Protein AF-A0A2M6WMX2-F1 (afdb_monomer)

Solvent-accessible surface area (backbone atoms only — not comparable to full-atom values): 5386 Å² total; per-residue (Å²): 118,48,81,78,44,76,47,78,50,71,60,96,76,44,18,34,14,37,36,39,28,39,45,95,95,38,80,43,76,38,71,23,63,24,84,39,68,68,49,1,41,52,42,17,52,50,52,48,51,49,54,58,48,53,53,54,51,51,50,53,54,51,52,53,52,50,52,53,52,51,52,54,51,51,50,56,49,49,54,54,49,32,59,75,68,70,48,77,83,74,72,77,78,83,79,129

Radius of gyration: 26.16 Å; Cα contacts (8 Å, |Δi|>4): 116; chains: 1; bounding box: 48×19×77 Å

Sequence (96 aa):
MTVNTVVITGANGQREASIKASHDDREINCTAGGGNDLSALQAAIKVALSQATEDQNAIQVSCRALDQMLKKRAEEIHDRILDKAGIQSDQTPNLA

Organism: NCBI:txid1974568

Nearest PDB structures (foldseek):
  6cib-assembly6_F  TM=8.504E-01  e=8.014E-02  Methanopyrus kandleri AV19
  6cib-assembly2_B  TM=8.627E-01  e=9.665E-02  Methanopyrus kandleri AV19
  6ci7-assembly4_D  TM=8.327E-01  e=8.530E-02  Methanopyrus kandleri AV19
  6ci7-assembly3_C  TM=8.263E-01  e=1.406E-01  Methanopyrus kandleri AV19
  4wpy-assembly1_A-2  TM=3.819E-01  e=3.560E-02  Mycobacterium tuberculosis H37Rv

pLDDT: mean 85.91, std 11.88, range [39.72, 96.5]

Mean predicted aligned error: 10.37 Å

Structure (mmCIF, N/CA/C/O backbone):
data_AF-A0A2M6WMX2-F1
#
_entry.id   AF-A0A2M6WMX2-F1
#
loop_
_atom_site.group_PDB
_atom_site.id
_atom_site.type_symbol
_atom_site.label_atom_id
_atom_site.label_alt_id
_atom_site.label_comp_id
_atom_site.label_asym_id
_atom_site.label_entity_id
_atom_site.label_seq_id
_atom_site.pdbx_PDB_ins_code
_atom_site.Cartn_x
_atom_site.Cartn_y
_atom_site.Cartn_z
_atom_site.occupancy
_atom_site.B_iso_or_equiv
_atom_site.auth_seq_id
_atom_site.auth_comp_id
_atom_site.auth_asym_id
_atom_site.auth_atom_id
_atom_site.pdbx_PDB_model_num
ATOM 1 N N . MET A 1 1 ? 1.767 -8.643 -2.717 1.00 81.56 1 MET A N 1
ATOM 2 C CA . MET A 1 1 ? 1.789 -7.800 -3.936 1.00 81.56 1 MET A CA 1
ATOM 3 C C . MET A 1 1 ? 2.053 -8.679 -5.145 1.00 81.56 1 MET A C 1
ATOM 5 O O . MET A 1 1 ? 3.005 -9.450 -5.098 1.00 81.56 1 MET A O 1
ATOM 9 N N . THR A 1 2 ? 1.274 -8.531 -6.212 1.00 84.62 2 THR A N 1
ATOM 10 C CA . THR A 1 2 ? 1.528 -9.171 -7.512 1.00 84.62 2 THR A CA 1
ATOM 11 C C . THR A 1 2 ? 1.795 -8.088 -8.549 1.00 84.62 2 THR A C 1
ATOM 13 O O . THR A 1 2 ? 1.032 -7.133 -8.652 1.00 84.62 2 THR A O 1
ATOM 16 N N . VAL A 1 3 ? 2.883 -8.207 -9.311 1.00 86.25 3 VAL A N 1
ATOM 17 C CA . VAL A 1 3 ? 3.174 -7.297 -10.428 1.00 86.25 3 VAL A CA 1
ATOM 18 C C . VAL A 1 3 ? 2.530 -7.865 -11.687 1.00 86.25 3 VAL A C 1
ATOM 20 O O . VAL A 1 3 ? 2.917 -8.937 -12.142 1.00 86.25 3 VAL A O 1
ATOM 23 N N . ASN A 1 4 ? 1.545 -7.157 -12.237 1.00 88.94 4 ASN A N 1
ATOM 24 C CA . ASN A 1 4 ? 0.740 -7.638 -13.363 1.00 88.94 4 ASN A CA 1
ATOM 25 C C . ASN A 1 4 ? 1.327 -7.201 -14.704 1.00 88.94 4 ASN A C 1
ATOM 27 O O . ASN A 1 4 ? 1.286 -7.934 -15.689 1.00 88.94 4 ASN A O 1
ATOM 31 N N . THR A 1 5 ? 1.864 -5.986 -14.766 1.00 89.75 5 THR A N 1
ATOM 32 C CA . THR A 1 5 ? 2.470 -5.458 -15.987 1.00 89.75 5 THR A CA 1
ATOM 33 C C . THR A 1 5 ? 3.654 -4.582 -15.637 1.00 89.75 5 THR A C 1
ATOM 35 O O . THR A 1 5 ? 3.595 -3.783 -14.703 1.00 89.75 5 THR A O 1
ATOM 38 N N . VAL A 1 6 ? 4.713 -4.727 -16.426 1.00 88.81 6 VAL A N 1
ATOM 39 C CA . VAL A 1 6 ? 5.870 -3.840 -16.433 1.00 88.81 6 VAL A CA 1
ATOM 40 C C . VAL A 1 6 ? 6.079 -3.389 -17.868 1.00 88.81 6 VAL A C 1
ATOM 42 O O . VAL A 1 6 ? 6.240 -4.218 -18.762 1.00 88.81 6 VAL A O 1
ATOM 45 N N . VAL A 1 7 ? 6.083 -2.082 -18.084 1.00 91.56 7 VAL A N 1
ATOM 46 C CA . VAL A 1 7 ? 6.457 -1.469 -19.356 1.00 91.56 7 VAL A CA 1
ATOM 47 C C . VAL A 1 7 ? 7.730 -0.684 -19.112 1.00 91.56 7 VAL A C 1
ATOM 49 O O . VAL A 1 7 ? 7.760 0.156 -18.220 1.00 91.56 7 VAL A O 1
ATOM 52 N N . ILE A 1 8 ? 8.775 -0.957 -19.888 1.00 89.31 8 ILE A N 1
ATOM 53 C CA . ILE A 1 8 ? 10.001 -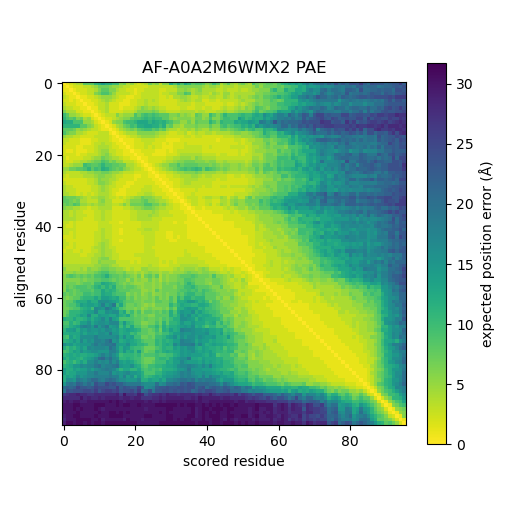0.164 -19.853 1.00 89.31 8 ILE A CA 1
ATOM 54 C C . ILE A 1 8 ? 10.088 0.630 -21.148 1.00 89.31 8 ILE A C 1
ATOM 56 O O . ILE A 1 8 ? 10.138 0.058 -22.237 1.00 89.31 8 ILE A O 1
ATOM 60 N N . THR A 1 9 ? 10.093 1.949 -21.022 1.00 90.56 9 THR A N 1
ATOM 61 C CA . THR A 1 9 ? 10.251 2.892 -22.125 1.00 90.56 9 THR A CA 1
ATOM 62 C C . THR A 1 9 ? 11.584 3.605 -22.004 1.00 90.56 9 THR A C 1
ATOM 64 O O . THR A 1 9 ? 12.137 3.765 -20.919 1.00 90.56 9 THR A O 1
ATOM 67 N N . GLY A 1 10 ? 12.139 4.041 -23.130 1.00 85.88 10 GLY A N 1
ATOM 68 C CA . GLY A 1 10 ? 13.367 4.817 -23.098 1.00 85.88 10 GLY A CA 1
ATOM 69 C C . GLY A 1 10 ? 13.536 5.693 -24.322 1.00 85.88 10 GLY A C 1
ATOM 70 O O . GLY A 1 10 ? 13.313 5.249 -25.446 1.00 85.88 10 GLY A O 1
ATOM 71 N N . ALA A 1 11 ? 13.966 6.929 -24.086 1.00 79.75 11 ALA A N 1
ATOM 72 C CA . ALA A 1 11 ? 14.334 7.896 -25.109 1.00 79.75 11 ALA A CA 1
ATOM 73 C C . ALA A 1 11 ? 15.572 8.672 -24.640 1.00 79.75 11 ALA A C 1
ATOM 75 O O . ALA A 1 11 ? 15.712 8.977 -23.457 1.00 79.75 11 ALA A O 1
ATOM 76 N N . ASN A 1 12 ? 16.485 8.984 -25.563 1.00 78.12 12 ASN A N 1
ATOM 77 C CA . ASN A 1 12 ? 17.657 9.835 -25.307 1.00 78.12 12 ASN A CA 1
ATOM 78 C C . ASN A 1 12 ? 18.521 9.412 -24.096 1.00 78.12 12 ASN A C 1
ATOM 80 O O . ASN A 1 12 ? 19.043 10.256 -23.373 1.00 78.12 12 ASN A O 1
ATOM 84 N N . GLY A 1 13 ? 18.665 8.104 -23.853 1.00 75.50 13 GLY A N 1
ATOM 85 C CA . GLY A 1 13 ? 19.484 7.573 -22.754 1.00 75.50 13 GLY A CA 1
ATOM 86 C C . GLY A 1 13 ? 18.821 7.589 -21.371 1.00 75.50 13 GLY A C 1
ATOM 87 O O . GLY A 1 13 ? 19.435 7.133 -20.413 1.00 75.50 13 GLY A O 1
ATOM 88 N N . GLN A 1 14 ? 17.574 8.052 -21.259 1.00 81.69 14 GLN A N 1
ATOM 89 C CA . GLN A 1 14 ? 16.751 7.879 -20.062 1.00 81.69 14 GLN A CA 1
ATOM 90 C C . GLN A 1 14 ? 15.904 6.616 -20.204 1.00 81.69 14 GLN A C 1
ATOM 92 O O . GLN A 1 14 ? 15.359 6.354 -21.282 1.00 81.69 14 GLN A O 1
ATOM 97 N N . ARG A 1 15 ? 15.808 5.824 -19.133 1.00 91.00 15 ARG A N 1
ATOM 98 C CA . ARG A 1 15 ? 14.927 4.653 -19.060 1.00 91.00 15 ARG A CA 1
ATOM 99 C C . ARG A 1 15 ? 13.886 4.893 -17.986 1.00 91.00 15 ARG A C 1
ATOM 101 O O . ARG A 1 15 ? 14.213 5.362 -16.904 1.00 91.00 15 ARG A O 1
ATOM 108 N N . GLU A 1 16 ? 12.648 4.553 -18.281 1.00 92.69 16 GLU A N 1
ATOM 109 C CA . GLU A 1 16 ? 11.518 4.658 -17.372 1.00 92.69 16 GLU A CA 1
ATOM 110 C C . GLU A 1 16 ? 10.820 3.310 -17.311 1.00 92.69 16 GLU A C 1
ATOM 112 O O . GLU A 1 16 ? 10.619 2.665 -18.336 1.00 92.69 16 GLU A O 1
ATOM 117 N N . ALA A 1 17 ? 10.458 2.878 -16.110 1.00 94.38 17 ALA A N 1
ATOM 118 C CA . ALA A 1 17 ? 9.645 1.696 -15.903 1.00 94.38 17 ALA A CA 1
ATOM 119 C C . ALA A 1 17 ? 8.300 2.114 -15.315 1.00 94.38 17 ALA A C 1
ATOM 121 O O . ALA A 1 1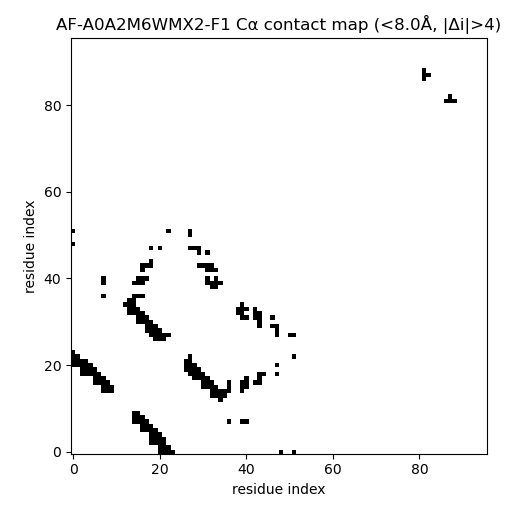7 ? 8.250 2.750 -14.262 1.00 94.38 17 ALA A O 1
ATOM 122 N N . SER A 1 18 ? 7.221 1.721 -15.980 1.00 93.81 18 SER A N 1
ATOM 123 C CA . SER A 1 18 ? 5.850 1.824 -15.496 1.00 93.81 18 SER A CA 1
ATOM 124 C C . SER A 1 18 ? 5.375 0.453 -15.040 1.00 93.81 18 SER A C 1
ATOM 126 O O . SER A 1 18 ? 5.442 -0.521 -15.790 1.00 93.81 18 SER A O 1
ATOM 128 N N . ILE A 1 19 ? 4.889 0.374 -13.807 1.00 93.56 19 ILE A N 1
ATOM 129 C CA . ILE A 1 19 ? 4.409 -0.858 -13.191 1.00 93.56 19 ILE A CA 1
ATOM 130 C C . ILE A 1 19 ? 2.938 -0.708 -12.853 1.00 93.56 19 ILE A C 1
ATOM 132 O O . ILE A 1 19 ? 2.533 0.273 -12.228 1.00 93.56 19 ILE A O 1
ATOM 136 N N . LYS A 1 20 ? 2.173 -1.735 -13.219 1.00 93.62 20 LYS A N 1
ATOM 137 C CA . LYS A 1 20 ? 0.833 -1.986 -12.706 1.00 93.62 20 LYS A CA 1
ATOM 138 C C . LYS A 1 20 ? 0.886 -3.216 -11.807 1.00 93.6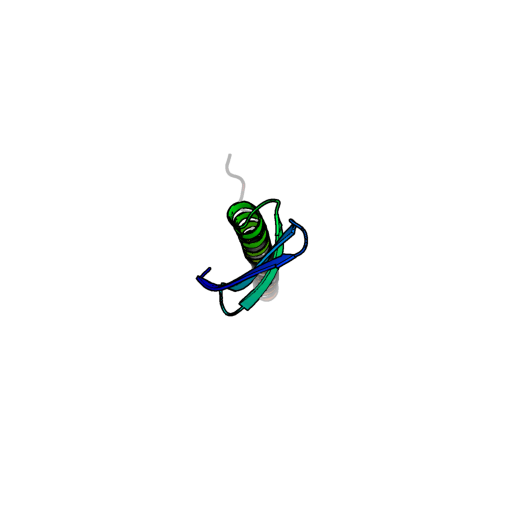2 20 LYS A C 1
ATOM 140 O O . LYS A 1 20 ? 1.135 -4.328 -12.279 1.00 93.62 20 LYS A O 1
ATOM 145 N N . ALA A 1 21 ? 0.680 -3.016 -10.514 1.00 91.38 21 ALA A N 1
ATOM 146 C CA . ALA A 1 21 ? 0.680 -4.061 -9.497 1.00 91.38 21 ALA A CA 1
ATOM 147 C C . ALA A 1 21 ? -0.661 -4.090 -8.756 1.00 91.38 21 ALA A C 1
ATOM 149 O O . ALA A 1 21 ? -1.412 -3.119 -8.783 1.00 91.38 21 ALA A O 1
ATOM 150 N N . SER A 1 22 ? -0.967 -5.201 -8.097 1.00 89.81 22 SER A N 1
ATOM 151 C CA . SER A 1 22 ? -2.104 -5.317 -7.187 1.00 89.81 22 SER A CA 1
ATOM 152 C C . SER A 1 22 ? -1.662 -5.763 -5.792 1.00 89.81 22 SER A C 1
ATOM 154 O O . SER A 1 22 ? -0.753 -6.589 -5.626 1.00 89.81 22 SER A O 1
ATOM 156 N N . HIS A 1 23 ? -2.293 -5.188 -4.772 1.00 86.44 23 HIS A N 1
ATOM 157 C CA . HIS A 1 23 ? -2.086 -5.509 -3.363 1.00 86.44 23 HIS A CA 1
ATOM 158 C C . HIS A 1 23 ? -3.417 -5.359 -2.622 1.00 86.44 23 HIS A C 1
ATOM 160 O O . HIS A 1 23 ? -3.978 -4.272 -2.658 1.00 86.44 23 HIS A O 1
ATOM 166 N N . ASP A 1 24 ? -3.912 -6.425 -1.985 1.00 81.00 24 ASP A N 1
ATOM 167 C CA . ASP A 1 24 ? -5.144 -6.430 -1.173 1.00 81.00 24 ASP A CA 1
ATOM 168 C C . ASP A 1 24 ? -6.313 -5.655 -1.820 1.00 81.00 24 ASP A C 1
ATOM 170 O O . ASP A 1 24 ? -6.789 -4.655 -1.292 1.00 81.00 24 ASP A O 1
ATOM 174 N N . ASP A 1 25 ? -6.716 -6.086 -3.023 1.00 80.00 25 ASP A N 1
ATOM 175 C CA . ASP A 1 25 ? -7.781 -5.495 -3.859 1.00 80.00 25 ASP A CA 1
ATOM 176 C C . ASP A 1 25 ? -7.544 -4.060 -4.371 1.00 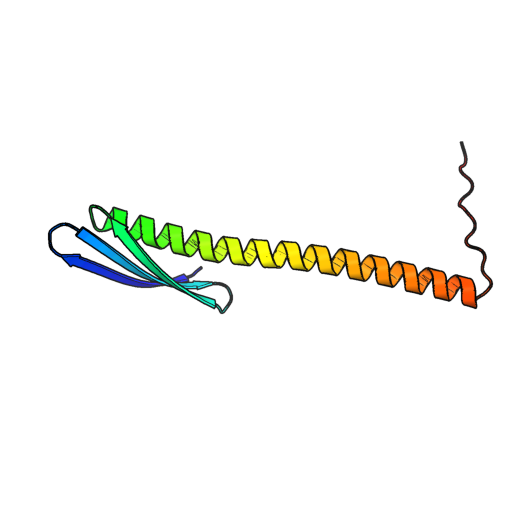80.00 25 ASP A C 1
ATOM 178 O O . ASP A 1 25 ? -8.386 -3.497 -5.074 1.00 80.00 25 ASP A O 1
ATOM 182 N N . ARG A 1 26 ? -6.370 -3.476 -4.111 1.00 82.25 26 ARG A N 1
ATOM 183 C CA . ARG A 1 26 ? -5.961 -2.178 -4.656 1.00 82.25 26 ARG A CA 1
ATOM 184 C C . ARG A 1 26 ? -5.034 -2.339 -5.854 1.0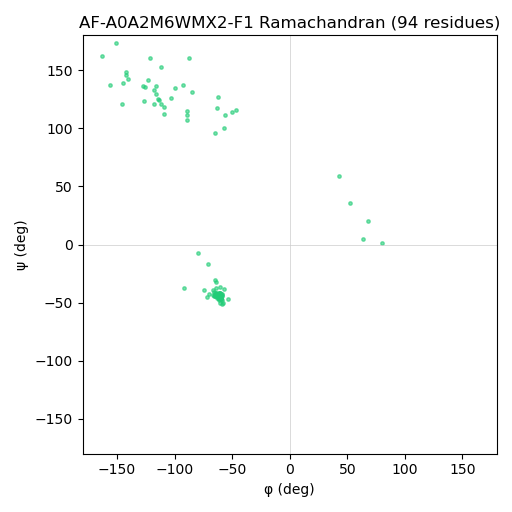0 82.25 26 ARG A C 1
ATOM 186 O O . ARG A 1 26 ? -4.066 -3.099 -5.814 1.00 82.25 26 ARG A O 1
ATOM 193 N N . GLU A 1 27 ? -5.290 -1.570 -6.911 1.00 89.62 27 GLU A N 1
ATOM 194 C CA . GLU A 1 27 ? -4.337 -1.384 -8.008 1.00 89.62 27 GLU A CA 1
ATOM 195 C C . GLU A 1 27 ? -3.335 -0.271 -7.671 1.00 89.62 27 GLU A C 1
ATOM 197 O O . GLU A 1 27 ? -3.706 0.835 -7.274 1.00 89.62 27 GLU A O 1
ATOM 202 N N . ILE A 1 28 ? -2.054 -0.565 -7.869 1.00 89.56 28 ILE A N 1
ATOM 203 C CA . ILE A 1 28 ? -0.931 0.354 -7.709 1.00 89.56 28 ILE A CA 1
ATOM 204 C C . ILE A 1 28 ? -0.355 0.607 -9.098 1.00 89.56 28 ILE A C 1
ATOM 206 O O . ILE A 1 28 ? 0.080 -0.324 -9.777 1.00 89.56 28 ILE A O 1
ATOM 210 N N . ASN A 1 29 ? -0.347 1.872 -9.510 1.00 92.88 29 ASN A N 1
ATOM 211 C CA . ASN A 1 29 ? 0.259 2.315 -10.760 1.00 92.88 29 ASN A CA 1
ATOM 212 C C . ASN A 1 29 ? 1.390 3.283 -10.426 1.00 92.88 29 ASN A C 1
ATOM 214 O O . ASN A 1 29 ? 1.153 4.317 -9.801 1.00 92.88 29 ASN A O 1
ATOM 218 N N . CYS A 1 30 ? 2.612 2.969 -10.839 1.00 90.50 30 CYS A N 1
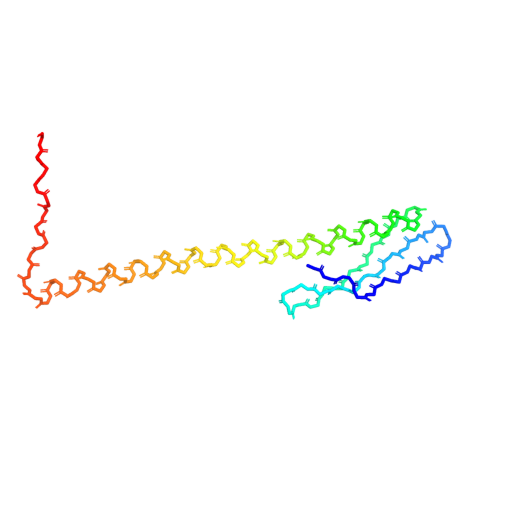ATOM 219 C CA . CYS A 1 30 ? 3.753 3.843 -10.597 1.00 90.50 30 CYS A CA 1
ATOM 220 C C . CYS A 1 30 ? 4.714 3.849 -11.781 1.00 90.50 30 CYS A C 1
ATOM 222 O O . CYS A 1 30 ? 4.900 2.829 -12.443 1.00 90.50 30 CYS A O 1
ATOM 224 N N . THR A 1 31 ? 5.370 4.986 -11.990 1.00 92.19 31 THR A N 1
ATOM 225 C CA . THR A 1 31 ? 6.422 5.153 -12.994 1.00 92.19 31 THR A CA 1
ATOM 226 C C . THR A 1 31 ? 7.666 5.704 -12.316 1.00 92.19 31 THR A C 1
ATOM 228 O O . THR A 1 31 ? 7.562 6.622 -11.503 1.00 92.19 31 THR A O 1
ATOM 231 N N . ALA A 1 32 ? 8.834 5.155 -12.638 1.00 91.94 32 ALA A N 1
ATOM 232 C CA . ALA A 1 32 ? 10.107 5.676 -12.155 1.00 91.94 32 ALA A CA 1
ATOM 233 C C . ALA A 1 32 ? 11.199 5.591 -13.224 1.00 91.94 32 ALA A C 1
ATOM 235 O O . ALA A 1 32 ? 11.245 4.646 -14.012 1.00 91.94 32 ALA A O 1
ATOM 236 N N . GLY A 1 33 ? 12.087 6.585 -13.216 1.00 91.25 33 GLY A N 1
ATOM 237 C CA . GLY A 1 33 ? 13.245 6.660 -14.100 1.00 91.25 33 GLY A CA 1
ATOM 238 C C . GLY A 1 33 ? 14.483 5.951 -13.543 1.00 91.25 33 GLY A C 1
ATOM 239 O O . GLY A 1 33 ? 14.610 5.729 -12.338 1.00 91.25 33 GLY A O 1
ATOM 240 N N . GLY A 1 34 ? 15.425 5.638 -14.426 1.00 87.44 34 GLY A N 1
ATOM 241 C CA . GLY A 1 34 ? 16.729 5.074 -14.102 1.00 87.44 34 GLY A CA 1
ATOM 242 C C . GLY A 1 34 ? 17.726 5.215 -15.255 1.00 87.44 34 GLY A C 1
ATOM 243 O O . GLY A 1 34 ? 17.355 5.429 -16.408 1.00 87.44 34 GLY A O 1
ATOM 244 N N . GLY A 1 35 ? 19.018 5.080 -14.942 1.00 87.88 35 GLY A N 1
ATOM 245 C CA . GLY A 1 35 ? 20.095 5.149 -15.941 1.00 87.88 35 GLY A CA 1
ATOM 246 C C . GLY A 1 35 ? 20.146 3.939 -16.884 1.00 87.88 35 GLY A C 1
ATOM 247 O O . GLY A 1 35 ? 20.778 3.988 -17.933 1.00 87.88 35 GLY A O 1
ATOM 248 N N . ASN A 1 36 ? 19.483 2.843 -16.516 1.00 89.56 36 ASN A N 1
ATOM 249 C CA . ASN A 1 36 ? 19.260 1.657 -17.340 1.00 89.56 36 ASN A CA 1
ATOM 250 C C . ASN A 1 36 ? 17.948 0.954 -16.936 1.00 89.56 36 ASN A C 1
ATOM 252 O O . ASN A 1 36 ? 17.339 1.302 -15.921 1.00 89.56 36 ASN A O 1
ATOM 256 N N . ASP A 1 37 ? 17.552 -0.069 -17.694 1.00 90.50 37 ASP A N 1
ATOM 257 C CA . ASP A 1 37 ? 16.312 -0.833 -17.474 1.00 90.50 37 ASP A CA 1
ATOM 258 C C . ASP A 1 37 ? 16.179 -1.391 -16.067 1.00 90.50 37 ASP A C 1
ATOM 260 O O . ASP A 1 37 ? 15.135 -1.248 -15.434 1.00 90.50 37 ASP A O 1
ATOM 264 N N . LEU A 1 38 ? 17.251 -2.002 -15.563 1.00 91.19 38 LEU A N 1
ATOM 265 C CA . LEU A 1 38 ? 17.246 -2.625 -14.249 1.00 91.19 38 LEU A CA 1
ATOM 266 C C . LEU A 1 38 ? 17.048 -1.578 -13.152 1.00 91.19 38 LEU A C 1
ATOM 268 O O . LEU A 1 38 ? 16.242 -1.782 -12.249 1.00 91.19 38 LEU A O 1
ATOM 272 N N . SER A 1 39 ? 17.744 -0.446 -13.248 1.00 93.19 39 SER A N 1
ATOM 273 C CA . SER A 1 39 ? 17.627 0.641 -12.276 1.00 93.19 39 SER A CA 1
ATOM 274 C C . SER A 1 39 ? 16.249 1.307 -12.308 1.00 93.19 39 SER A C 1
ATOM 276 O O . SER A 1 39 ? 15.694 1.586 -11.248 1.00 93.19 39 SER A O 1
ATOM 278 N N . ALA A 1 40 ? 15.664 1.499 -13.496 1.00 92.50 40 ALA A N 1
ATOM 279 C CA . ALA A 1 40 ? 14.323 2.056 -13.647 1.00 92.50 40 ALA A CA 1
ATOM 280 C C . ALA A 1 40 ? 13.274 1.100 -13.062 1.00 92.50 40 ALA A C 1
ATOM 282 O O . ALA A 1 40 ? 12.417 1.505 -12.277 1.00 92.50 40 ALA A O 1
ATOM 283 N N . LEU A 1 41 ? 13.401 -0.197 -13.362 1.00 91.94 41 LEU A N 1
ATOM 284 C CA . LEU A 1 41 ? 12.539 -1.239 -12.814 1.00 91.94 41 LEU A CA 1
ATOM 285 C C . LEU A 1 41 ? 12.642 -1.323 -11.288 1.00 91.94 41 LEU A C 1
ATOM 287 O O . LEU A 1 41 ? 11.622 -1.343 -10.603 1.00 91.94 41 LEU A O 1
ATOM 291 N N . GLN A 1 42 ? 13.857 -1.338 -10.739 1.00 93.31 42 GLN A N 1
ATOM 292 C CA . GLN A 1 42 ? 14.077 -1.354 -9.292 1.00 93.31 42 GLN A CA 1
ATOM 293 C C . GLN A 1 42 ? 13.481 -0.119 -8.613 1.00 93.31 42 GLN A C 1
ATOM 295 O O . GLN A 1 42 ? 12.850 -0.248 -7.563 1.00 93.31 42 GLN A O 1
ATOM 300 N N . ALA A 1 43 ? 13.643 1.065 -9.211 1.00 92.94 43 ALA A N 1
ATOM 301 C CA . ALA A 1 43 ? 13.056 2.295 -8.696 1.00 92.94 43 ALA A CA 1
ATOM 302 C C . ALA A 1 43 ? 11.522 2.218 -8.680 1.00 92.94 43 ALA A C 1
ATOM 304 O O . ALA A 1 43 ? 10.906 2.529 -7.661 1.00 92.94 43 ALA A O 1
ATOM 305 N N . ALA A 1 44 ? 10.908 1.727 -9.758 1.00 92.88 44 ALA A N 1
ATOM 306 C CA . ALA A 1 44 ? 9.457 1.602 -9.851 1.00 92.88 44 ALA A CA 1
ATOM 307 C C . ALA A 1 44 ? 8.910 0.560 -8.860 1.00 92.88 44 ALA A C 1
ATOM 309 O O . ALA A 1 44 ? 7.949 0.842 -8.146 1.00 92.88 44 ALA A O 1
ATOM 310 N N . ILE A 1 45 ? 9.562 -0.603 -8.722 1.00 91.75 45 ILE A N 1
ATOM 311 C CA . ILE A 1 45 ? 9.185 -1.621 -7.723 1.00 91.75 45 ILE A CA 1
ATOM 312 C C . ILE A 1 45 ? 9.277 -1.043 -6.309 1.00 91.75 45 ILE A C 1
ATOM 314 O O . ILE A 1 45 ? 8.387 -1.272 -5.492 1.00 91.75 45 ILE A O 1
ATOM 318 N N . LYS A 1 46 ? 10.331 -0.276 -6.012 1.00 92.50 46 LYS A N 1
ATOM 319 C CA . LYS A 1 46 ? 10.507 0.348 -4.699 1.00 92.50 46 LYS A CA 1
ATOM 320 C C . LYS A 1 46 ? 9.374 1.325 -4.384 1.00 92.50 46 LYS A C 1
ATOM 322 O O . LYS A 1 46 ? 8.854 1.291 -3.275 1.00 92.50 46 LYS A O 1
ATOM 327 N N . VAL A 1 47 ? 8.960 2.146 -5.352 1.00 91.81 47 VAL A N 1
ATOM 328 C CA . VAL A 1 47 ? 7.813 3.055 -5.191 1.00 91.81 47 VAL A CA 1
ATOM 329 C C . VAL A 1 47 ? 6.520 2.272 -4.954 1.00 91.81 47 VAL A C 1
ATOM 331 O O . VAL A 1 47 ? 5.790 2.593 -4.017 1.00 91.81 47 VAL A O 1
ATOM 334 N N . ALA A 1 48 ? 6.259 1.221 -5.740 1.00 90.31 48 ALA A N 1
ATOM 335 C CA . ALA A 1 48 ? 5.073 0.380 -5.562 1.00 90.31 48 ALA A CA 1
ATOM 336 C C . ALA A 1 48 ? 5.017 -0.262 -4.165 1.00 90.31 48 ALA A C 1
ATOM 338 O O . ALA A 1 48 ? 3.975 -0.241 -3.512 1.00 90.31 48 ALA A O 1
ATOM 339 N N . LEU A 1 49 ? 6.146 -0.795 -3.685 1.00 89.44 49 LEU A N 1
ATOM 340 C CA . LEU A 1 49 ? 6.247 -1.400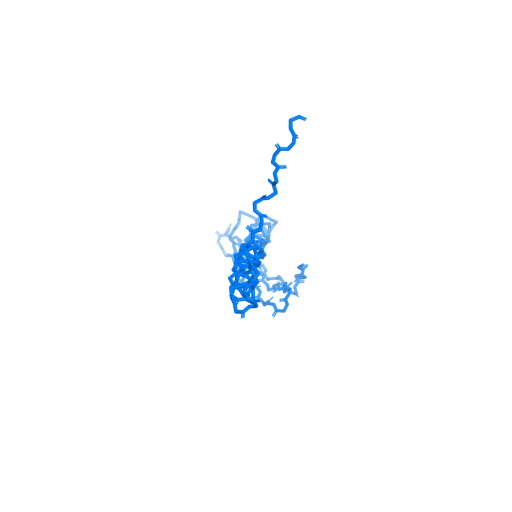 -2.356 1.00 89.44 49 LEU A CA 1
ATOM 341 C C . LEU A 1 49 ? 6.050 -0.379 -1.233 1.00 89.44 49 LEU A C 1
ATOM 343 O O . LEU A 1 49 ? 5.371 -0.686 -0.253 1.00 89.44 49 LEU A O 1
ATOM 347 N N . SER A 1 50 ? 6.613 0.826 -1.364 1.00 90.31 50 SER A N 1
ATOM 348 C CA . SER A 1 50 ? 6.406 1.894 -0.381 1.00 90.31 50 SER A CA 1
ATOM 349 C C . SER A 1 50 ? 4.927 2.256 -0.255 1.00 90.31 50 SER A C 1
ATOM 351 O O . SER A 1 50 ? 4.421 2.295 0.862 1.00 90.31 50 SER A O 1
ATOM 353 N N . GLN A 1 51 ? 4.216 2.424 -1.376 1.00 88.00 51 GLN A N 1
ATOM 354 C CA . GLN A 1 51 ? 2.779 2.725 -1.359 1.00 88.00 51 GLN A CA 1
ATOM 355 C C . GLN A 1 51 ? 1.965 1.597 -0.707 1.00 88.00 51 GLN A C 1
ATOM 357 O O . GLN A 1 51 ? 1.136 1.863 0.159 1.00 88.00 51 GLN A O 1
ATOM 362 N N . ALA A 1 52 ? 2.253 0.334 -1.042 1.00 86.00 52 ALA A N 1
ATOM 363 C CA . ALA A 1 52 ? 1.596 -0.809 -0.401 1.00 86.00 52 ALA A CA 1
ATOM 364 C C 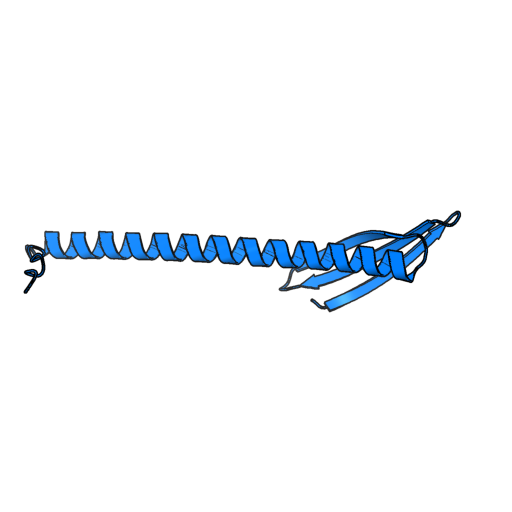. ALA A 1 52 ? 1.849 -0.864 1.122 1.00 86.00 52 ALA A C 1
ATOM 366 O O . ALA A 1 52 ? 0.967 -1.230 1.897 1.00 86.00 52 ALA A O 1
ATOM 367 N N . THR A 1 53 ? 3.052 -0.482 1.561 1.00 86.12 53 THR A N 1
ATOM 368 C CA . THR A 1 53 ? 3.435 -0.494 2.982 1.00 86.12 53 THR A CA 1
ATOM 369 C C . THR A 1 53 ? 2.788 0.653 3.761 1.00 86.12 53 THR A C 1
ATOM 371 O O . THR A 1 53 ? 2.361 0.462 4.901 1.00 86.12 53 THR A O 1
ATOM 374 N N . GLU A 1 54 ? 2.697 1.847 3.167 1.00 85.12 54 GLU A N 1
ATOM 375 C CA . GLU A 1 54 ? 2.006 2.999 3.762 1.00 85.12 54 GLU A CA 1
ATOM 376 C C . GLU A 1 54 ? 0.534 2.681 4.038 1.00 85.12 54 GLU A C 1
ATOM 378 O O . GLU A 1 54 ? 0.044 2.952 5.137 1.00 85.12 54 GLU A O 1
ATOM 383 N N . ASP A 1 55 ? -0.133 2.015 3.094 1.00 76.88 55 ASP A N 1
ATOM 384 C CA . ASP A 1 55 ? -1.518 1.573 3.252 1.00 76.88 55 ASP A CA 1
ATOM 385 C C . ASP A 1 55 ? -1.679 0.595 4.422 1.00 76.88 55 ASP A C 1
ATOM 387 O O . ASP A 1 55 ? -2.553 0.768 5.277 1.00 76.88 55 ASP A O 1
ATOM 391 N N . GLN A 1 56 ? -0.802 -0.410 4.509 1.00 81.75 56 GLN A N 1
ATOM 392 C CA . GLN A 1 56 ? -0.831 -1.386 5.597 1.00 81.75 56 GLN A CA 1
ATOM 393 C C . GLN A 1 56 ? -0.616 -0.719 6.965 1.00 81.75 56 GLN A C 1
ATOM 395 O O . GLN A 1 56 ? -1.311 -1.040 7.935 1.00 81.75 56 GLN A O 1
ATOM 400 N N . ASN A 1 57 ? 0.314 0.236 7.050 1.00 85.06 57 ASN A N 1
ATOM 401 C CA . ASN A 1 57 ? 0.569 0.989 8.276 1.00 85.06 57 ASN A CA 1
ATOM 402 C C . ASN A 1 57 ? -0.632 1.852 8.680 1.00 85.06 57 ASN A C 1
ATOM 404 O O . ASN A 1 57 ? -0.995 1.869 9.859 1.00 85.06 57 ASN A O 1
ATOM 408 N N . ALA A 1 58 ? -1.277 2.529 7.727 1.00 82.50 58 ALA A N 1
ATOM 409 C CA . ALA A 1 58 ? -2.471 3.328 7.993 1.00 82.50 58 ALA A CA 1
ATOM 410 C C . ALA A 1 58 ? -3.603 2.465 8.578 1.00 82.50 58 ALA A C 1
ATOM 412 O O . ALA A 1 58 ? -4.173 2.819 9.613 1.00 82.50 58 ALA A O 1
ATOM 413 N N . ILE A 1 59 ? -3.857 1.289 7.990 1.00 84.94 59 ILE A N 1
ATOM 414 C CA . ILE A 1 59 ? -4.859 0.333 8.488 1.00 84.94 59 ILE A CA 1
ATOM 415 C C . ILE A 1 59 ? -4.530 -0.106 9.919 1.00 84.94 59 ILE A C 1
ATOM 417 O O . ILE A 1 59 ? -5.402 -0.071 10.787 1.00 84.94 59 ILE A O 1
ATOM 421 N N . GLN A 1 60 ? -3.276 -0.470 10.206 1.00 87.12 60 GLN A N 1
ATOM 422 C CA . GLN A 1 60 ? -2.880 -0.888 11.555 1.00 87.12 60 GLN A CA 1
ATOM 423 C C . GLN A 1 60 ? -3.092 0.210 12.603 1.00 87.12 60 GLN A C 1
ATOM 425 O O . GLN A 1 60 ? -3.572 -0.076 13.705 1.00 87.12 60 GLN A O 1
ATOM 430 N N . VAL A 1 61 ? -2.754 1.461 12.276 1.00 91.00 61 VAL A N 1
ATOM 431 C CA . VAL A 1 61 ? -2.977 2.607 13.169 1.00 91.00 61 VAL A CA 1
ATOM 432 C C . VAL A 1 61 ? -4.473 2.802 13.421 1.00 91.00 61 VAL A C 1
ATOM 434 O O . VAL A 1 61 ? -4.884 2.921 14.578 1.00 91.00 61 VAL A O 1
ATOM 437 N N . SER A 1 62 ? -5.300 2.755 12.374 1.00 91.44 62 SER A N 1
ATOM 438 C CA . SER A 1 62 ? -6.756 2.865 12.499 1.00 91.44 62 SER A CA 1
ATOM 439 C C . SER A 1 62 ? -7.367 1.728 13.324 1.00 91.44 62 SER A C 1
ATOM 441 O O . SER A 1 62 ? -8.196 1.990 14.195 1.00 91.44 62 SER A O 1
ATOM 443 N N . CYS A 1 63 ? -6.937 0.478 13.125 1.00 91.94 63 CYS A N 1
ATOM 444 C CA . CYS A 1 63 ? -7.407 -0.664 13.914 1.00 91.94 63 CYS A CA 1
ATOM 445 C C . CYS A 1 63 ? -7.067 -0.517 15.403 1.00 91.94 63 CYS A C 1
ATOM 447 O O . CYS A 1 63 ? -7.913 -0.793 16.252 1.00 91.94 63 CYS A O 1
ATOM 449 N N . ARG A 1 64 ? -5.860 -0.039 15.736 1.00 93.06 64 ARG A N 1
ATOM 450 C CA . ARG A 1 64 ? -5.478 0.233 17.133 1.00 93.06 64 ARG A CA 1
ATOM 451 C C . ARG A 1 64 ? -6.331 1.335 17.757 1.00 93.06 64 ARG A C 1
ATOM 453 O O . ARG A 1 64 ? -6.745 1.196 18.905 1.00 93.06 64 ARG A O 1
ATOM 460 N N . ALA A 1 65 ? -6.614 2.404 17.013 1.00 93.06 65 ALA A N 1
ATOM 461 C CA . ALA A 1 65 ? -7.487 3.476 17.487 1.00 93.06 65 ALA A CA 1
ATOM 462 C C . ALA A 1 65 ? -8.917 2.968 17.747 1.00 93.06 65 ALA A C 1
ATOM 464 O O . ALA A 1 65 ? -9.498 3.268 18.789 1.00 93.06 65 ALA A O 1
ATOM 465 N N . LEU A 1 66 ? -9.460 2.144 16.843 1.00 95.25 66 LEU A N 1
ATOM 466 C CA . LEU A 1 66 ? -10.772 1.518 17.016 1.00 95.25 66 LEU A CA 1
ATOM 467 C C . LEU A 1 66 ? -10.819 0.601 18.245 1.00 95.25 66 LEU A C 1
ATOM 469 O O . LEU A 1 66 ? -11.770 0.692 19.016 1.00 95.25 66 LEU A O 1
ATOM 473 N N . ASP A 1 67 ? -9.795 -0.225 18.477 1.00 95.81 67 ASP A N 1
ATOM 474 C CA . ASP A 1 67 ? -9.715 -1.089 19.666 1.00 95.81 67 ASP A CA 1
ATOM 475 C C . ASP A 1 67 ? -9.731 -0.274 20.971 1.00 95.81 67 ASP A C 1
ATOM 477 O O . ASP A 1 67 ? -10.481 -0.584 21.898 1.00 95.81 67 ASP A O 1
ATOM 481 N N . GLN A 1 68 ? -8.976 0.827 21.027 1.00 94.25 68 GLN A N 1
ATOM 482 C CA . GLN A 1 68 ? -8.980 1.732 22.182 1.00 94.25 68 GLN A CA 1
ATOM 483 C C . GLN A 1 68 ? -10.351 2.383 22.405 1.00 94.25 68 GLN A C 1
ATOM 485 O O . GLN A 1 68 ? -10.825 2.459 23.539 1.00 94.25 68 GLN A O 1
ATOM 490 N N . MET A 1 69 ? -11.015 2.828 21.333 1.00 95.69 69 MET A N 1
ATOM 491 C CA . MET A 1 69 ? -12.361 3.398 21.423 1.00 95.69 69 MET A CA 1
ATOM 492 C C . MET A 1 69 ? -13.387 2.367 21.899 1.00 95.69 69 MET A C 1
ATOM 494 O O . MET A 1 69 ? -14.231 2.693 22.732 1.00 95.69 69 MET A O 1
ATOM 498 N N . LEU A 1 70 ? -13.314 1.133 21.395 1.00 96.50 70 LEU A N 1
ATOM 499 C CA . LEU A 1 70 ? -14.208 0.047 21.793 1.00 96.50 70 LEU A CA 1
ATOM 500 C C . LEU A 1 70 ? -14.012 -0.334 23.261 1.00 96.50 70 LEU A C 1
ATOM 502 O O . LEU A 1 70 ? -15.004 -0.457 23.975 1.00 96.50 70 LEU A O 1
ATOM 506 N N . LYS A 1 71 ? -12.764 -0.445 23.733 1.00 95.75 71 LYS A N 1
ATOM 507 C CA . LYS A 1 71 ? -12.455 -0.689 25.153 1.00 95.75 71 LYS A CA 1
ATOM 508 C C . LYS A 1 71 ? -13.033 0.395 26.050 1.00 95.75 71 LYS A C 1
ATOM 510 O O . LYS A 1 71 ? -13.791 0.082 26.960 1.00 95.75 71 LYS A O 1
ATOM 515 N N . LYS A 1 72 ? -12.785 1.664 25.720 1.00 95.25 72 LYS A N 1
ATOM 516 C CA . LYS A 1 72 ? -13.339 2.792 26.476 1.00 95.25 72 LYS A CA 1
ATOM 517 C C . LYS A 1 72 ? -14.868 2.766 26.506 1.00 95.25 72 LYS A C 1
ATOM 519 O O . LYS A 1 72 ? -15.477 2.977 27.547 1.00 95.25 72 LYS A O 1
ATOM 524 N N . ARG A 1 73 ? -15.515 2.488 25.369 1.00 94.81 73 ARG A N 1
ATOM 525 C CA . ARG A 1 73 ? -16.979 2.353 25.318 1.00 94.81 73 ARG A CA 1
ATOM 526 C C . ARG A 1 73 ? -17.481 1.179 26.154 1.00 94.81 73 ARG A C 1
ATOM 528 O O . ARG A 1 73 ? -18.537 1.304 26.766 1.00 94.81 73 ARG A O 1
ATOM 535 N N . ALA A 1 74 ? -16.759 0.063 26.179 1.00 94.44 74 ALA A N 1
ATOM 536 C CA . ALA A 1 74 ? -17.108 -1.086 27.004 1.00 94.44 74 ALA A CA 1
ATOM 537 C C . ALA A 1 74 ? -17.008 -0.756 28.501 1.00 94.44 74 ALA A C 1
ATOM 539 O O . ALA A 1 74 ? -17.934 -1.079 29.239 1.00 94.44 74 ALA A O 1
ATOM 540 N N . GLU A 1 75 ? -15.952 -0.056 28.922 1.00 94.06 75 GLU A N 1
ATOM 541 C CA . GLU A 1 75 ? -15.779 0.451 30.292 1.00 94.06 75 GLU A CA 1
ATOM 542 C C . GLU A 1 75 ? -16.912 1.415 30.675 1.00 94.06 75 GLU A C 1
ATOM 544 O O . GLU A 1 75 ? -17.609 1.189 31.659 1.00 94.06 75 GLU A O 1
ATOM 549 N N . GLU A 1 76 ? -17.208 2.414 29.835 1.00 94.06 76 GLU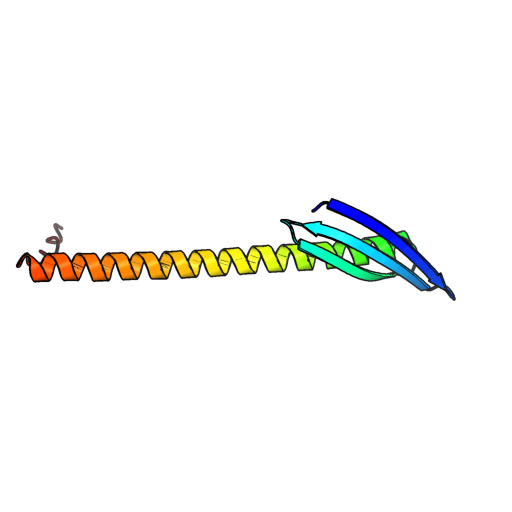 A N 1
ATOM 550 C CA . GLU A 1 76 ? -18.316 3.355 30.064 1.00 94.06 76 GLU A CA 1
ATOM 551 C C . GLU A 1 76 ? -19.673 2.643 30.202 1.00 94.06 76 GLU A C 1
ATOM 553 O O . GLU A 1 76 ? -20.531 3.055 30.985 1.00 94.06 76 GLU A O 1
ATOM 558 N N . ILE A 1 77 ? -19.914 1.591 29.414 1.00 94.25 77 ILE A N 1
ATOM 559 C CA . ILE A 1 77 ? -21.141 0.793 29.513 1.00 94.25 77 ILE A CA 1
ATOM 560 C C . ILE A 1 77 ? -21.142 -0.029 30.803 1.00 94.25 77 ILE A C 1
ATOM 562 O O . ILE A 1 77 ? -22.180 -0.091 31.461 1.00 94.25 77 ILE A O 1
ATOM 566 N N . HIS A 1 78 ? -20.013 -0.639 31.163 1.00 92.06 78 HIS A N 1
ATOM 567 C CA . HIS A 1 78 ? -19.865 -1.420 32.387 1.00 92.06 78 HIS A CA 1
ATOM 568 C C . HIS A 1 78 ? -20.168 -0.571 33.626 1.00 92.06 78 HIS A C 1
ATOM 570 O O . HIS A 1 78 ? -21.051 -0.931 34.405 1.00 92.06 78 HIS A O 1
ATOM 576 N N . ASP A 1 79 ? -19.546 0.602 33.736 1.00 89.75 79 ASP A N 1
ATOM 577 C CA . ASP A 1 79 ? -19.758 1.532 34.847 1.00 89.75 79 ASP A CA 1
ATOM 578 C C . ASP A 1 79 ? -21.219 1.985 34.925 1.00 89.75 79 ASP A C 1
ATOM 580 O O . ASP A 1 79 ? -21.828 1.987 35.993 1.00 89.75 79 ASP A O 1
ATOM 584 N N . ARG A 1 80 ? -21.837 2.291 33.777 1.00 92.50 80 ARG A N 1
ATOM 585 C CA . ARG A 1 80 ? -23.263 2.654 33.718 1.00 92.50 80 ARG A CA 1
ATOM 586 C C . ARG A 1 80 ? -24.188 1.517 34.143 1.00 92.50 80 ARG A C 1
ATOM 588 O O . ARG A 1 80 ? -25.282 1.791 34.634 1.00 92.50 80 ARG A O 1
ATOM 595 N N . ILE A 1 81 ? -23.814 0.262 33.897 1.00 92.25 81 ILE A N 1
ATOM 596 C CA . ILE A 1 81 ? -24.582 -0.901 34.354 1.00 92.25 81 ILE A CA 1
ATOM 597 C C . ILE A 1 81 ? -24.443 -1.051 35.869 1.00 92.25 81 ILE A C 1
ATOM 599 O O . ILE A 1 81 ? -25.464 -1.232 36.529 1.00 92.25 81 ILE A O 1
ATOM 603 N N . LEU A 1 82 ? -23.228 -0.936 36.415 1.00 88.50 82 LEU A N 1
ATOM 604 C CA . LEU A 1 82 ? -22.983 -1.001 37.859 1.00 88.50 82 LEU A CA 1
ATOM 605 C C . LEU A 1 82 ? -23.740 0.098 38.614 1.00 88.50 82 LEU A C 1
ATOM 607 O O . LEU A 1 82 ? -24.459 -0.202 39.568 1.00 88.50 82 LEU A O 1
ATOM 611 N N . ASP A 1 83 ? -23.667 1.338 38.122 1.00 88.06 83 ASP A N 1
ATOM 612 C CA . ASP A 1 83 ? -24.379 2.493 38.677 1.00 88.06 83 ASP A CA 1
ATOM 613 C C . ASP A 1 83 ? -25.901 2.267 38.680 1.00 88.06 83 ASP A C 1
ATOM 615 O O . ASP A 1 83 ? -26.563 2.391 39.710 1.00 88.06 83 ASP A O 1
ATOM 619 N N . LYS A 1 84 ? -26.465 1.801 37.554 1.00 88.81 84 LYS A N 1
ATOM 620 C CA . LYS A 1 84 ? -27.894 1.453 37.466 1.00 88.81 84 LYS A CA 1
ATOM 621 C C . LYS A 1 84 ? -28.301 0.276 38.349 1.00 88.81 84 LYS A C 1
ATOM 623 O O . LYS A 1 84 ? -29.457 0.212 38.762 1.00 88.81 84 LYS A O 1
ATOM 628 N N . ALA A 1 85 ? -27.396 -0.665 38.591 1.00 87.19 85 ALA A N 1
ATOM 629 C CA . ALA A 1 85 ? -27.634 -1.806 39.465 1.00 87.19 85 ALA A CA 1
ATOM 630 C C . ALA A 1 85 ? -27.490 -1.447 40.956 1.00 87.19 85 ALA A C 1
ATOM 632 O O . ALA A 1 85 ? -27.806 -2.281 41.802 1.00 87.19 85 ALA A O 1
ATOM 633 N N . GLY A 1 86 ? -27.029 -0.233 41.288 1.00 82.50 86 GLY A N 1
ATOM 634 C CA . GLY A 1 86 ? -26.750 0.180 42.665 1.00 82.50 86 GLY A CA 1
ATOM 635 C C . GLY A 1 86 ? -25.559 -0.557 43.287 1.00 82.50 86 GLY A C 1
ATOM 636 O O . GLY A 1 86 ? -25.450 -0.618 44.510 1.00 82.50 86 GLY A O 1
ATOM 637 N N . ILE A 1 87 ? -24.686 -1.140 42.459 1.00 78.69 87 ILE A N 1
ATOM 638 C CA . ILE A 1 87 ? -23.481 -1.844 42.897 1.00 78.69 87 ILE A CA 1
ATOM 639 C C . ILE A 1 87 ? -22.361 -0.802 42.958 1.00 78.69 87 ILE A C 1
ATOM 641 O O . ILE A 1 87 ? -21.888 -0.343 41.920 1.00 78.69 87 ILE A O 1
ATOM 645 N N . GLN A 1 88 ? -21.941 -0.403 44.164 1.00 67.81 88 GLN A N 1
ATOM 646 C CA . GLN A 1 88 ? -20.729 0.407 44.316 1.00 67.81 88 GLN A CA 1
ATOM 647 C C . GLN A 1 88 ? -19.543 -0.416 43.808 1.00 67.81 88 GLN A C 1
ATOM 649 O O . GLN A 1 88 ? -19.379 -1.564 44.219 1.00 67.81 88 GLN A O 1
ATOM 654 N N . SER A 1 89 ? -18.740 0.141 42.892 1.00 58.81 89 SER A N 1
ATOM 655 C CA . SER A 1 89 ? -17.500 -0.509 42.477 1.00 58.81 89 SER A CA 1
ATOM 656 C C . SER A 1 89 ? -16.581 -0.541 43.697 1.00 58.81 89 SER A C 1
ATOM 658 O O . SER A 1 89 ? -15.944 0.463 44.024 1.00 58.81 89 SER A O 1
ATOM 660 N N . ASP A 1 90 ? -16.569 -1.657 44.419 1.00 56.66 90 ASP A N 1
ATOM 661 C CA . ASP A 1 90 ? -15.624 -1.864 45.503 1.00 56.66 90 ASP A CA 1
ATOM 662 C C . ASP A 1 90 ? -14.226 -1.697 44.912 1.00 56.66 90 ASP A C 1
ATOM 664 O O . ASP A 1 90 ? -13.774 -2.483 44.074 1.00 56.66 90 ASP A O 1
ATOM 668 N N . GLN A 1 91 ? -13.554 -0.621 45.321 1.00 53.00 91 GLN A N 1
ATOM 669 C CA . GLN A 1 91 ? -12.116 -0.503 45.184 1.00 53.00 91 GLN A CA 1
ATOM 670 C C . GLN A 1 91 ? -11.539 -1.786 45.770 1.00 53.00 91 GLN A C 1
ATOM 672 O O . GLN A 1 91 ? -11.691 -2.037 46.965 1.00 53.00 91 GLN A O 1
ATOM 677 N N . THR A 1 92 ? -10.914 -2.616 44.935 1.00 52.22 92 THR A N 1
ATOM 678 C CA . THR A 1 92 ? -10.160 -3.781 45.398 1.00 52.22 92 THR A CA 1
ATOM 679 C C . THR A 1 92 ? -9.263 -3.331 46.549 1.00 52.22 92 THR A C 1
ATOM 681 O O . THR A 1 92 ? -8.399 -2.477 46.312 1.00 52.22 92 THR A O 1
ATOM 684 N N . PRO A 1 93 ? -9.458 -3.831 47.785 1.00 45.72 93 PRO A N 1
ATOM 685 C CA . PRO A 1 93 ? -8.589 -3.463 48.880 1.00 45.72 93 PRO A CA 1
ATOM 686 C C . PRO A 1 93 ? -7.196 -3.966 48.527 1.00 45.72 93 PRO A C 1
ATOM 688 O O . PRO A 1 93 ? -6.973 -5.159 48.321 1.00 45.72 93 PRO A O 1
ATOM 691 N N . ASN A 1 94 ? -6.283 -3.009 48.399 1.00 51.28 94 ASN A N 1
ATOM 692 C CA . ASN A 1 94 ? -4.858 -3.231 48.271 1.00 51.28 94 ASN A CA 1
ATOM 693 C C . ASN A 1 94 ? -4.407 -4.028 49.504 1.00 51.28 94 ASN A C 1
ATOM 695 O O . ASN A 1 94 ? -4.293 -3.472 50.597 1.00 51.28 94 ASN A O 1
ATOM 699 N N . LEU A 1 95 ? -4.242 -5.340 49.350 1.00 48.28 95 LEU A N 1
ATOM 700 C CA . LEU A 1 95 ? -3.649 -6.192 50.370 1.00 48.28 95 LEU A CA 1
ATOM 701 C C . LEU A 1 95 ? -2.140 -6.211 50.127 1.00 48.28 95 LEU A C 1
ATOM 703 O O . LEU A 1 95 ? -1.669 -6.688 49.095 1.00 48.28 95 LEU A O 1
ATOM 707 N N . ALA A 1 96 ? -1.466 -5.575 51.085 1.00 39.72 96 ALA A N 1
ATOM 708 C CA . ALA A 1 96 ? -0.028 -5.464 51.284 1.00 39.72 96 ALA A CA 1
ATOM 709 C C . ALA A 1 96 ? 0.707 -6.812 51.343 1.00 39.72 96 ALA A C 1
ATOM 711 O O . ALA A 1 96 ? 0.062 -7.835 51.669 1.00 39.72 96 ALA A O 1
#

Secondary structure (DSSP, 8-state):
-EEEEEEEEEETTEEEEEEEEEETTEEEEEEEEESSHHHHHHHHHHHHHHHHHHHHHHHHHHHHHHHHHHHHHHHHHHHHHHHHHT----------

Foldseek 3Di:
DAWDDWDWDDDPQKIKIWTWGDDPNDTDTFMAIDSDDVRNVVVRVVVSVVVNVVVVVVVVVVVVVVVVVVVVVVVVVVVVVCVVVVNDPPPPPPDD